Protein AF-A0A7K4H7M3-F1 (afdb_monomer)

Foldseek 3Di:
DKKKWKAFPVPRDTDDIGRDPVVNVVVCVVPVPGIDMDIDPDPPPDPPPPPPVPVPDPPCVPPPDPPVAPDDHDDDDDDVVVVVVVVVVVVVVVVVVVPDDDDD

pLDDT: mean 74.79, std 13.9, range [50.03, 94.88]

Nearest PDB structures (foldseek):
  7pkt-assembly1_x  TM=2.886E-01  e=2.654E+00  Chlamydomonas reinhardtii
  8a22-assembly1_Ax  TM=2.678E-01  e=3.655E+00  Polytomella magna

Sequence (104 aa):
MSNWSVIEIKTGKKLCECSDERDAILIVSLDPHNKTYTKNKYILDQIIDVESESQKQLPTNEIVVNMEGGVGGSWREIPSEIMYREETNKQLLKQSELKEFKPE

Solvent-accessible surface area (backbone atoms only — not comparable to full-atom values): 6820 Å² total; per-residue (Å²): 120,64,36,25,35,30,28,30,65,87,76,66,45,75,75,48,78,29,75,45,66,67,58,37,50,55,62,23,69,76,41,64,88,50,31,45,72,46,79,40,77,66,92,63,94,67,84,75,83,73,73,75,69,85,76,67,70,72,83,64,89,74,70,80,76,60,81,92,58,55,97,66,74,93,80,70,92,72,62,67,69,59,57,55,51,53,52,51,51,53,52,52,52,57,55,60,73,69,69,80,82,81,83,133

Structure (mmCIF, N/CA/C/O backbone):
data_AF-A0A7K4H7M3-F1
#
_entry.id   AF-A0A7K4H7M3-F1
#
loop_
_atom_site.group_PDB
_atom_site.id
_atom_site.type_symbol
_atom_site.label_atom_id
_atom_site.label_alt_id
_atom_site.label_comp_id
_atom_site.label_asym_id
_atom_site.label_entity_id
_atom_site.label_seq_id
_atom_site.pdbx_PDB_ins_code
_atom_site.Cartn_x
_atom_site.Cartn_y
_atom_site.Cartn_z
_atom_site.occupancy
_atom_site.B_iso_or_equiv
_atom_site.auth_seq_id
_atom_site.auth_comp_id
_atom_site.auth_asym_id
_atom_site.auth_atom_id
_atom_site.pdbx_PDB_model_num
ATOM 1 N N . MET A 1 1 ? 9.341 -5.338 7.238 1.00 61.38 1 MET A N 1
ATOM 2 C CA . MET A 1 1 ? 9.072 -3.930 6.873 1.00 61.38 1 MET A CA 1
ATOM 3 C C . MET A 1 1 ? 7.614 -3.659 7.188 1.00 61.38 1 MET A C 1
ATOM 5 O O . MET A 1 1 ? 6.788 -4.439 6.738 1.00 61.38 1 MET A O 1
ATOM 9 N N . SER A 1 2 ? 7.306 -2.666 8.022 1.00 72.44 2 SER A N 1
ATOM 10 C CA . SER A 1 2 ? 5.916 -2.282 8.304 1.00 72.44 2 SER A CA 1
ATOM 11 C C . SER A 1 2 ? 5.545 -1.095 7.425 1.00 72.44 2 SER A C 1
ATOM 13 O O . SER A 1 2 ? 6.343 -0.171 7.312 1.00 72.44 2 SER A O 1
ATOM 15 N N . ASN A 1 3 ? 4.365 -1.135 6.824 1.00 87.69 3 ASN A N 1
ATOM 16 C CA . ASN A 1 3 ? 3.806 -0.090 5.972 1.00 87.69 3 ASN A CA 1
ATOM 17 C C . ASN A 1 3 ? 2.521 0.462 6.603 1.00 87.69 3 ASN A C 1
ATOM 19 O O . ASN A 1 3 ? 1.937 -0.140 7.505 1.00 87.69 3 ASN A O 1
ATOM 23 N N . TRP A 1 4 ? 2.079 1.619 6.131 1.00 92.19 4 TRP A N 1
ATOM 24 C CA . TRP A 1 4 ? 0.855 2.276 6.572 1.00 92.19 4 TRP A CA 1
ATOM 25 C C . TRP A 1 4 ? -0.132 2.329 5.417 1.00 92.19 4 TRP A C 1
ATOM 27 O O . TRP A 1 4 ? 0.250 2.504 4.266 1.00 92.19 4 TRP A O 1
ATOM 37 N N . SER A 1 5 ? -1.413 2.131 5.688 1.00 92.25 5 SER A N 1
ATOM 38 C CA . SER A 1 5 ? -2.458 2.212 4.668 1.00 92.25 5 SER A CA 1
ATOM 39 C C . SER A 1 5 ? -3.513 3.204 5.079 1.00 92.25 5 SER A C 1
ATOM 41 O O . SER A 1 5 ? -3.987 3.160 6.211 1.00 92.25 5 SER A O 1
ATOM 43 N N . VAL A 1 6 ? -3.893 4.065 4.141 1.00 94.00 6 VAL A N 1
ATOM 44 C CA . VAL A 1 6 ? -5.008 4.992 4.318 1.00 94.00 6 VAL A CA 1
ATOM 45 C C . VAL A 1 6 ? -6.265 4.341 3.765 1.00 94.00 6 VAL A C 1
ATOM 47 O O . VAL A 1 6 ? -6.274 3.815 2.650 1.00 94.00 6 VAL A O 1
ATOM 50 N N . ILE A 1 7 ? -7.326 4.363 4.558 1.00 94.81 7 ILE A N 1
ATOM 51 C CA . ILE A 1 7 ? -8.591 3.687 4.297 1.00 94.81 7 ILE A CA 1
ATOM 52 C C . ILE A 1 7 ? -9.713 4.717 4.396 1.00 94.81 7 ILE A C 1
ATOM 54 O O . ILE A 1 7 ? -9.713 5.572 5.282 1.00 94.81 7 ILE A O 1
ATOM 58 N N . GLU A 1 8 ? -10.676 4.638 3.486 1.00 94.56 8 GLU A N 1
ATOM 59 C CA . GLU A 1 8 ? -11.905 5.417 3.572 1.00 94.56 8 GLU A CA 1
ATOM 60 C C . GLU A 1 8 ? -12.850 4.817 4.625 1.00 94.56 8 GLU A C 1
ATOM 62 O O . GLU A 1 8 ? -13.179 3.634 4.578 1.00 94.56 8 GLU A O 1
ATOM 67 N N . ILE A 1 9 ? -13.333 5.638 5.557 1.00 92.38 9 ILE A N 1
ATOM 68 C CA . ILE A 1 9 ? -14.160 5.207 6.695 1.00 92.38 9 ILE A CA 1
ATOM 69 C C . ILE A 1 9 ? -15.512 4.652 6.229 1.00 92.38 9 ILE A C 1
ATOM 71 O O . ILE A 1 9 ? -15.995 3.662 6.770 1.00 92.38 9 ILE A O 1
ATOM 75 N N . LYS A 1 10 ? -16.127 5.272 5.215 1.00 91.25 10 LYS A N 1
ATOM 76 C CA . LYS A 1 10 ? -17.475 4.905 4.747 1.00 91.25 10 LYS A CA 1
ATOM 77 C C . LYS A 1 10 ? -17.508 3.586 3.984 1.00 91.25 10 LYS A C 1
ATOM 79 O O . LYS A 1 10 ? -18.465 2.833 4.113 1.00 91.25 10 LYS A O 1
ATOM 84 N N . THR A 1 11 ? -16.495 3.333 3.161 1.00 90.88 11 THR A N 1
ATOM 85 C CA . THR A 1 11 ? -16.464 2.173 2.259 1.00 90.88 11 THR A CA 1
ATOM 86 C C . THR A 1 11 ? -15.545 1.065 2.762 1.00 90.88 11 THR A C 1
ATOM 88 O O . THR A 1 11 ? -15.613 -0.053 2.260 1.00 90.88 11 THR A O 1
ATOM 91 N N . GLY A 1 12 ? -14.653 1.364 3.713 1.00 88.62 12 GLY A N 1
ATOM 92 C CA . GLY A 1 12 ? -13.578 0.463 4.124 1.00 88.62 12 GLY A CA 1
ATOM 93 C C . GLY A 1 12 ? -12.543 0.221 3.021 1.00 88.62 12 GLY A C 1
ATOM 94 O O . GLY A 1 12 ? -11.688 -0.654 3.157 1.00 88.62 12 GLY A O 1
ATOM 95 N N . LYS A 1 13 ? -12.606 0.968 1.910 1.00 91.44 13 LYS A N 1
ATOM 96 C CA . LYS A 1 13 ? -11.716 0.775 0.770 1.00 91.44 13 LYS A CA 1
ATOM 97 C C . LYS A 1 13 ? -10.362 1.415 1.046 1.00 91.44 13 LYS A C 1
ATOM 99 O O . LYS A 1 13 ? -10.259 2.562 1.481 1.00 91.44 13 LYS A O 1
ATOM 104 N N . LYS A 1 14 ? -9.307 0.672 0.731 1.00 91.25 14 LYS A N 1
ATOM 105 C CA . LYS A 1 14 ? -7.934 1.165 0.770 1.00 91.25 14 LYS A CA 1
ATOM 106 C C . LYS A 1 14 ? -7.708 2.193 -0.339 1.00 91.25 14 LYS A C 1
ATOM 108 O O . LYS A 1 14 ? -7.937 1.899 -1.511 1.00 91.25 14 LYS A O 1
ATOM 113 N N . LEU A 1 15 ? -7.258 3.380 0.049 1.00 91.50 15 LEU A N 1
ATOM 114 C CA . LEU A 1 15 ? -6.983 4.495 -0.854 1.00 91.50 15 LEU A CA 1
ATOM 115 C C . LEU A 1 15 ? -5.535 4.469 -1.342 1.00 91.50 15 LEU A C 1
ATOM 117 O O . LEU A 1 15 ? -5.285 4.594 -2.537 1.00 91.50 15 LEU A O 1
ATOM 121 N N . CYS A 1 16 ? -4.584 4.284 -0.428 1.00 89.94 16 CYS A N 1
ATOM 122 C CA . CYS A 1 16 ? -3.162 4.248 -0.751 1.00 89.94 16 CYS A CA 1
ATOM 123 C C . CYS A 1 16 ? -2.344 3.503 0.312 1.00 89.94 16 CYS A C 1
ATOM 125 O O . CYS A 1 16 ? -2.809 3.269 1.432 1.00 89.94 16 CYS A O 1
ATOM 127 N N . GLU A 1 17 ? -1.116 3.139 -0.063 1.00 90.38 17 GLU A N 1
ATOM 128 C CA . GLU A 1 17 ? -0.070 2.703 0.861 1.00 90.38 17 GLU A CA 1
ATOM 129 C C . GLU A 1 17 ? 1.005 3.774 1.013 1.00 90.38 17 GLU A C 1
ATOM 131 O O . GLU A 1 17 ? 1.408 4.412 0.041 1.00 90.38 17 GLU A O 1
ATOM 136 N N . CYS A 1 18 ? 1.494 3.919 2.237 1.00 90.19 18 CYS A N 1
ATOM 137 C CA . CYS A 1 18 ? 2.563 4.815 2.630 1.00 90.19 18 CYS A CA 1
ATOM 138 C C . CYS A 1 18 ? 3.661 4.009 3.329 1.00 90.19 18 CYS A C 1
ATOM 140 O O . CYS A 1 18 ? 3.384 3.091 4.106 1.00 90.19 18 CYS A O 1
ATOM 142 N N . SER A 1 19 ? 4.915 4.372 3.077 1.00 88.00 19 SER A N 1
ATOM 143 C CA . SER A 1 19 ? 6.058 3.745 3.747 1.00 88.00 19 SER A CA 1
ATOM 144 C C . SER A 1 19 ? 6.291 4.314 5.150 1.00 88.00 19 SER A C 1
ATOM 146 O O . SER A 1 19 ? 6.681 3.563 6.041 1.00 88.00 19 SER A O 1
ATOM 148 N N . ASP A 1 20 ? 6.031 5.609 5.365 1.00 90.81 20 ASP A N 1
ATOM 149 C CA . ASP A 1 20 ? 6.165 6.287 6.663 1.00 90.81 20 ASP A CA 1
ATOM 150 C C . ASP A 1 20 ? 4.784 6.650 7.245 1.00 90.81 20 ASP A C 1
ATOM 152 O O . ASP A 1 20 ? 3.815 6.882 6.518 1.00 90.81 20 ASP A O 1
ATOM 156 N N . GLU A 1 21 ? 4.694 6.707 8.574 1.00 93.00 21 GLU A N 1
ATOM 157 C CA . GLU A 1 21 ? 3.469 7.077 9.294 1.00 93.00 21 GLU A CA 1
ATOM 158 C C . GLU A 1 21 ? 3.087 8.531 9.014 1.00 93.00 21 GLU A C 1
ATOM 160 O O . GLU A 1 21 ? 1.914 8.860 8.845 1.00 93.00 21 GLU A O 1
ATOM 165 N N . ARG A 1 22 ? 4.092 9.407 8.916 1.00 93.94 22 ARG A N 1
ATOM 166 C CA . ARG A 1 22 ? 3.895 10.844 8.684 1.00 93.94 22 ARG A CA 1
ATOM 167 C C . ARG A 1 22 ? 3.179 11.126 7.369 1.00 93.94 22 ARG A C 1
ATOM 169 O O . ARG A 1 22 ? 2.312 11.996 7.331 1.00 93.94 22 ARG A O 1
ATOM 176 N N . ASP A 1 23 ? 3.488 10.357 6.330 1.00 92.00 23 ASP A N 1
ATOM 177 C CA . ASP A 1 23 ? 2.835 10.483 5.028 1.00 92.00 23 ASP A CA 1
ATOM 178 C C . ASP A 1 23 ? 1.360 10.064 5.113 1.00 92.00 23 ASP A C 1
ATOM 180 O O . ASP A 1 23 ? 0.485 10.743 4.578 1.00 92.00 23 ASP A O 1
ATOM 184 N N . ALA A 1 24 ? 1.059 8.991 5.854 1.00 93.06 24 ALA A N 1
ATOM 185 C CA . ALA A 1 24 ? -0.317 8.552 6.078 1.00 93.06 24 ALA A CA 1
ATOM 186 C C . ALA A 1 24 ? -1.120 9.587 6.887 1.00 93.06 24 ALA A C 1
ATOM 188 O O . ALA A 1 24 ? -2.256 9.903 6.527 1.00 93.06 24 ALA A O 1
ATOM 189 N N . ILE A 1 25 ? -0.515 10.169 7.931 1.00 94.50 25 ILE A N 1
ATOM 190 C CA . ILE A 1 25 ? -1.122 11.242 8.733 1.00 94.50 25 ILE A CA 1
ATOM 191 C C . ILE A 1 25 ? -1.403 12.473 7.868 1.00 94.50 25 ILE A C 1
ATOM 193 O O . ILE A 1 25 ? -2.474 13.060 7.993 1.00 94.50 25 ILE A O 1
ATOM 197 N N . LEU A 1 26 ? -0.487 12.854 6.972 1.00 94.88 26 LEU A N 1
ATOM 198 C CA . LEU A 1 26 ? -0.688 13.987 6.065 1.00 94.88 26 LEU A CA 1
ATOM 199 C C . LEU A 1 26 ? -1.895 13.773 5.139 1.00 94.88 26 LEU A C 1
ATOM 201 O O . LEU A 1 26 ? -2.663 14.694 4.888 1.00 94.88 26 LEU A O 1
ATOM 205 N N . ILE A 1 27 ? -2.101 12.556 4.638 1.00 92.25 27 ILE A N 1
ATOM 206 C CA . ILE A 1 27 ? -3.241 12.258 3.758 1.00 92.25 27 ILE A CA 1
ATOM 207 C C . ILE A 1 27 ? -4.560 12.256 4.542 1.00 92.25 27 ILE A C 1
ATOM 209 O O . ILE A 1 27 ? -5.591 12.697 4.020 1.00 92.25 27 ILE A O 1
ATOM 213 N N . VAL A 1 28 ? -4.536 11.771 5.786 1.00 93.88 28 VAL A N 1
ATOM 214 C CA . VAL A 1 28 ? -5.696 11.788 6.686 1.00 93.88 28 VAL A CA 1
ATOM 215 C C . VAL A 1 28 ? -6.017 13.208 7.153 1.00 93.88 28 VAL A C 1
ATOM 217 O O . VAL A 1 28 ? -7.188 13.559 7.229 1.00 93.88 28 VAL A O 1
ATOM 220 N N . SER A 1 29 ? -5.020 14.064 7.389 1.00 93.25 29 SER A N 1
ATOM 221 C CA . SER A 1 29 ? -5.245 15.446 7.834 1.00 93.25 29 SER A CA 1
ATOM 222 C C . SER A 1 29 ? -5.948 16.316 6.787 1.00 93.25 29 SER A C 1
ATOM 224 O O . SER A 1 29 ? -6.617 17.280 7.153 1.00 93.25 29 SER A O 1
ATOM 226 N N . LEU A 1 30 ? -5.869 15.948 5.502 1.00 91.94 30 LEU A N 1
ATOM 227 C CA . LEU A 1 30 ? -6.627 16.595 4.425 1.00 91.94 30 LEU A CA 1
ATOM 228 C C . LEU A 1 30 ? -8.137 16.307 4.487 1.00 91.94 30 LEU A C 1
ATOM 230 O O . LEU A 1 30 ? -8.922 17.109 3.994 1.00 91.94 30 LEU A O 1
ATOM 234 N N . ASP A 1 31 ? -8.548 15.161 5.038 1.00 90.19 31 ASP A N 1
ATOM 235 C CA . ASP A 1 31 ? -9.961 14.817 5.252 1.00 90.19 31 ASP A CA 1
ATOM 236 C C . ASP A 1 31 ? -10.107 13.829 6.428 1.00 90.19 31 ASP A C 1
ATOM 238 O O . ASP A 1 31 ? -10.227 12.615 6.220 1.00 90.19 31 ASP A O 1
ATOM 242 N N . PRO A 1 32 ? -10.091 14.336 7.672 1.00 89.88 32 PRO A N 1
ATOM 243 C CA . PRO A 1 32 ? -10.069 13.497 8.868 1.00 89.88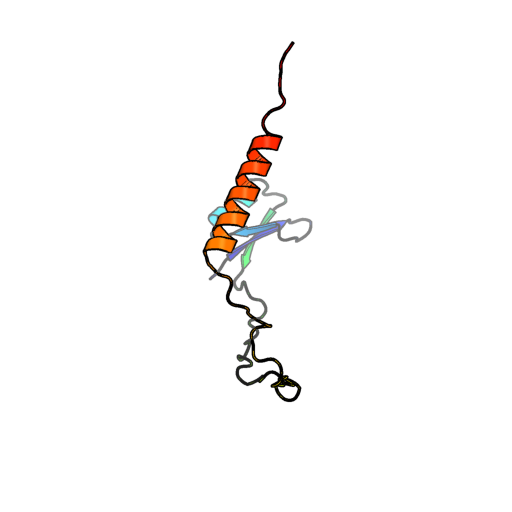 32 PRO A CA 1
ATOM 244 C C . PRO A 1 32 ? -11.416 12.825 9.161 1.00 89.88 32 PRO A C 1
ATOM 246 O O . PRO A 1 32 ? -11.481 11.902 9.968 1.00 89.88 32 PRO A O 1
ATOM 249 N N . HIS A 1 33 ? -12.503 13.274 8.528 1.00 91.50 33 HIS A N 1
ATOM 250 C CA . HIS A 1 33 ? -13.838 12.721 8.757 1.00 91.50 33 HIS A CA 1
ATOM 251 C C . HIS A 1 33 ? -14.149 11.524 7.861 1.00 91.50 33 HIS A C 1
ATOM 253 O O . HIS A 1 33 ? -14.963 10.684 8.244 1.00 91.50 33 HIS A O 1
ATOM 259 N N . ASN A 1 34 ? -13.521 11.43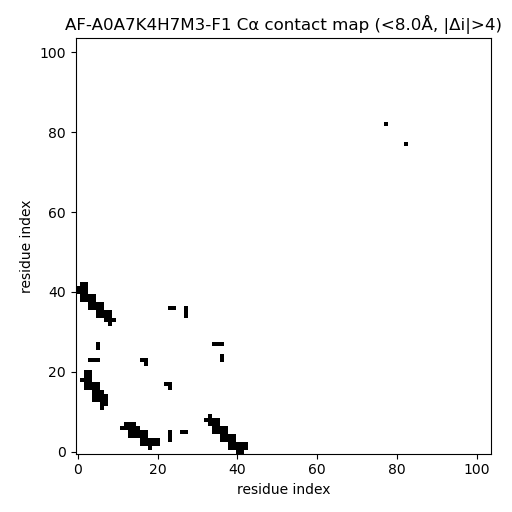1 6.684 1.00 92.69 34 ASN A N 1
ATOM 260 C CA . ASN A 1 34 ? -13.739 10.311 5.767 1.00 92.69 34 ASN A CA 1
ATOM 261 C C . ASN A 1 34 ? -12.540 9.366 5.651 1.00 92.69 34 ASN A C 1
ATOM 263 O O . ASN A 1 34 ? -12.690 8.312 5.035 1.00 92.69 34 ASN A O 1
ATOM 267 N N . LYS A 1 35 ? -11.372 9.695 6.213 1.00 94.25 35 LYS A N 1
ATOM 268 C CA . LYS A 1 35 ? -10.155 8.883 6.078 1.00 94.25 35 LYS A CA 1
ATOM 269 C C . LYS A 1 35 ? -9.597 8.481 7.435 1.00 94.25 35 LYS A C 1
ATOM 271 O O . LYS A 1 35 ? -9.617 9.248 8.388 1.00 94.25 35 LYS A O 1
ATOM 276 N N . THR A 1 36 ? -9.053 7.276 7.495 1.00 94.31 36 THR A N 1
ATOM 277 C CA . THR A 1 36 ? -8.302 6.755 8.639 1.00 94.31 36 THR A CA 1
ATOM 278 C C . THR A 1 36 ? -7.050 6.041 8.146 1.00 94.31 36 THR A C 1
ATOM 280 O O . THR A 1 36 ? -6.925 5.766 6.952 1.00 94.31 36 THR A O 1
ATOM 283 N N . TYR A 1 37 ? -6.108 5.750 9.037 1.00 93.62 37 TYR A N 1
ATOM 284 C CA . TYR A 1 37 ? -4.877 5.046 8.699 1.00 93.62 37 TYR A CA 1
ATOM 285 C C . TYR A 1 37 ? -4.663 3.838 9.613 1.00 93.62 37 TYR A C 1
ATOM 287 O O . TYR A 1 37 ? -5.052 3.842 10.778 1.00 93.62 37 TYR A O 1
ATOM 295 N N . THR A 1 38 ? -4.053 2.784 9.077 1.00 92.94 38 THR A N 1
ATOM 296 C CA . THR A 1 38 ? -3.719 1.565 9.823 1.00 92.94 38 THR A CA 1
ATOM 297 C C . THR A 1 38 ? -2.305 1.102 9.505 1.00 92.94 38 THR A C 1
ATOM 299 O O . THR A 1 38 ? -1.799 1.329 8.403 1.00 92.94 38 THR A O 1
ATOM 302 N N . LYS A 1 39 ? -1.663 0.444 10.472 1.00 90.94 39 LYS A N 1
ATOM 303 C CA . LYS A 1 39 ? -0.340 -0.152 10.300 1.00 90.94 39 LYS A CA 1
ATOM 304 C C . LYS A 1 39 ? -0.485 -1.578 9.792 1.00 90.94 39 LYS A C 1
ATOM 306 O O . LYS A 1 39 ? -0.953 -2.456 10.514 1.00 90.94 39 LYS A O 1
ATOM 311 N N . ASN A 1 40 ? 0.001 -1.822 8.586 1.00 85.19 40 ASN A N 1
ATOM 312 C CA . ASN A 1 40 ? 0.089 -3.155 8.024 1.00 85.19 40 ASN A CA 1
ATOM 313 C C . ASN A 1 40 ? 1.437 -3.779 8.400 1.00 85.19 40 ASN A C 1
ATOM 315 O O . ASN A 1 40 ? 2.514 -3.188 8.281 1.00 85.19 40 ASN A O 1
ATOM 319 N N . LYS A 1 41 ? 1.363 -4.992 8.952 1.00 73.50 41 LYS A N 1
ATOM 320 C CA . LYS A 1 41 ? 2.538 -5.724 9.438 1.00 73.50 41 LYS A CA 1
ATOM 321 C C . LYS A 1 41 ? 3.153 -6.613 8.350 1.00 73.50 41 LYS A C 1
ATOM 323 O O . LYS A 1 41 ? 4.327 -6.958 8.461 1.00 73.50 41 LYS A O 1
ATOM 328 N N . TYR A 1 42 ? 2.390 -6.919 7.299 1.00 65.19 42 TYR A N 1
ATOM 329 C CA . TYR A 1 42 ? 2.774 -7.819 6.216 1.00 65.19 42 TYR A CA 1
ATOM 330 C C . TYR A 1 42 ? 2.227 -7.285 4.882 1.00 65.19 42 TYR A C 1
ATOM 332 O O . TYR A 1 42 ? 1.039 -6.997 4.776 1.00 65.19 42 TYR A O 1
ATOM 340 N N . ILE A 1 43 ? 3.105 -7.129 3.884 1.00 61.94 43 ILE A N 1
ATOM 341 C CA . ILE A 1 43 ? 2.742 -6.767 2.497 1.00 61.94 43 ILE A CA 1
ATOM 342 C C . ILE A 1 43 ? 2.312 -8.015 1.706 1.00 61.94 43 ILE A C 1
ATOM 344 O O . ILE A 1 43 ? 1.557 -7.923 0.744 1.00 61.94 43 ILE A O 1
ATOM 348 N N . LEU A 1 44 ? 2.797 -9.189 2.111 1.00 60.28 44 LEU A N 1
ATOM 349 C CA . LEU A 1 44 ? 2.690 -10.430 1.356 1.00 60.28 44 LEU A CA 1
ATOM 350 C C . LEU A 1 44 ? 1.776 -11.384 2.119 1.00 60.28 44 LEU A C 1
ATOM 352 O O . LEU A 1 44 ? 2.231 -12.085 3.017 1.00 60.28 44 LEU A O 1
ATOM 356 N N . ASP A 1 45 ? 0.489 -11.381 1.778 1.00 61.53 45 ASP A N 1
ATOM 357 C CA . ASP A 1 45 ? -0.478 -12.321 2.358 1.00 61.53 45 ASP A CA 1
ATOM 358 C C . ASP A 1 45 ? -0.193 -13.775 1.942 1.00 61.53 45 ASP A C 1
ATOM 360 O O . ASP A 1 45 ? -0.725 -14.697 2.540 1.00 61.53 45 ASP A O 1
ATOM 364 N N . GLN A 1 46 ? 0.698 -14.019 0.971 1.00 61.31 46 GLN A N 1
ATOM 365 C CA . GLN A 1 46 ? 1.200 -15.358 0.652 1.00 61.31 46 GLN A CA 1
ATOM 366 C C . GLN A 1 46 ? 2.635 -15.260 0.124 1.00 61.31 46 GLN A C 1
ATOM 368 O O . GLN A 1 46 ? 2.868 -14.761 -0.977 1.00 61.31 46 GLN A O 1
ATOM 373 N N . ILE A 1 47 ? 3.608 -15.740 0.900 1.00 61.94 47 ILE A N 1
ATOM 374 C CA . ILE A 1 47 ? 4.902 -16.141 0.343 1.00 61.94 47 ILE A CA 1
ATOM 375 C C . ILE A 1 47 ? 4.662 -17.543 -0.209 1.00 61.94 47 ILE A C 1
ATOM 377 O O . ILE A 1 47 ? 4.592 -18.507 0.548 1.00 61.94 47 ILE A O 1
ATOM 381 N N . ILE A 1 48 ? 4.433 -17.642 -1.517 1.00 67.31 48 ILE A N 1
ATOM 382 C CA . ILE A 1 48 ? 4.521 -18.930 -2.197 1.00 67.31 48 ILE A CA 1
ATOM 383 C C . ILE A 1 48 ? 6.012 -19.157 -2.397 1.00 67.31 48 ILE A C 1
ATOM 385 O O . ILE A 1 48 ? 6.640 -18.453 -3.191 1.00 67.31 48 ILE A O 1
ATOM 389 N N . ASP A 1 49 ? 6.576 -20.103 -1.653 1.00 66.75 49 ASP A N 1
ATOM 390 C CA . ASP A 1 49 ? 7.907 -20.612 -1.947 1.00 66.75 49 ASP A CA 1
ATOM 391 C C . ASP A 1 49 ? 7.834 -21.300 -3.312 1.00 66.75 49 ASP A C 1
ATOM 393 O O . ASP A 1 49 ? 7.380 -22.436 -3.453 1.00 66.75 49 ASP A O 1
ATOM 397 N N . VAL A 1 50 ? 8.219 -20.563 -4.354 1.00 65.62 50 VAL A N 1
ATOM 398 C CA . VAL A 1 50 ? 8.477 -21.139 -5.668 1.00 65.62 50 VAL A CA 1
ATOM 399 C C . VAL A 1 50 ? 9.783 -21.903 -5.520 1.00 65.62 50 VAL A C 1
ATOM 40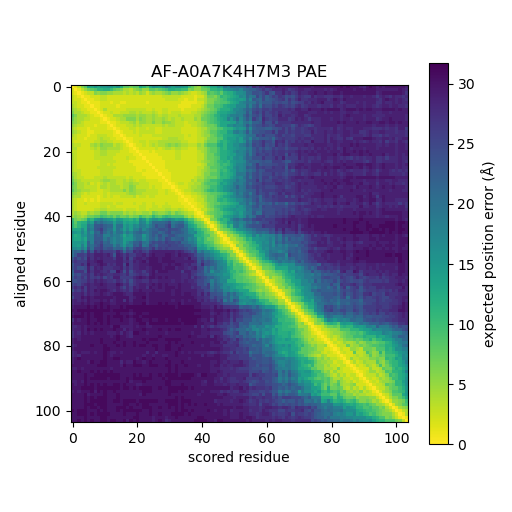1 O O . VAL A 1 50 ? 10.864 -21.354 -5.739 1.00 65.62 50 VAL A O 1
ATOM 404 N N . GLU A 1 51 ? 9.695 -23.167 -5.102 1.00 69.56 51 GLU A N 1
ATOM 405 C CA . GLU A 1 51 ? 10.785 -24.105 -5.326 1.00 69.56 51 GLU A CA 1
ATOM 406 C C . GLU A 1 51 ? 11.091 -24.034 -6.818 1.00 69.56 51 GLU A C 1
ATOM 408 O O . GLU A 1 51 ? 10.231 -24.308 -7.657 1.00 69.56 51 GLU A O 1
ATOM 413 N N . SER A 1 52 ? 12.279 -23.538 -7.164 1.00 61.97 52 SER A N 1
ATOM 414 C CA . SER A 1 52 ? 12.677 -23.399 -8.555 1.00 61.97 52 SER A CA 1
ATOM 415 C C . SER A 1 52 ? 12.446 -24.744 -9.241 1.00 61.97 52 SER A C 1
ATOM 417 O O . SER A 1 52 ? 13.101 -25.724 -8.875 1.00 61.97 52 SER A O 1
ATOM 419 N N . GLU A 1 53 ? 11.546 -24.786 -10.230 1.00 57.78 53 GLU A N 1
ATOM 420 C CA . GLU A 1 53 ? 11.322 -25.902 -11.163 1.00 57.78 53 GLU A CA 1
ATOM 421 C C . GLU A 1 53 ? 12.584 -26.136 -12.035 1.00 57.78 53 GLU A C 1
ATOM 423 O O . GLU A 1 53 ? 12.511 -26.338 -13.243 1.00 57.78 53 GLU A O 1
ATOM 428 N N . SER A 1 54 ? 13.779 -26.114 -11.439 1.00 56.62 54 SER A N 1
ATOM 429 C CA . SER A 1 54 ? 15.088 -26.338 -12.057 1.00 56.62 54 SER A CA 1
ATOM 430 C C . SER A 1 54 ? 15.219 -27.727 -12.694 1.00 56.62 54 SER A C 1
ATOM 432 O O . SER A 1 54 ? 16.175 -27.986 -13.420 1.00 56.62 54 SE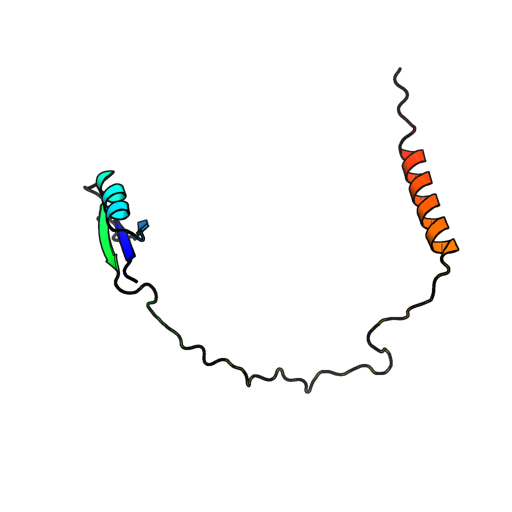R A O 1
ATOM 434 N N . GLN A 1 55 ? 14.238 -28.608 -12.473 1.00 58.09 55 GLN A N 1
ATOM 435 C CA . GLN A 1 55 ? 14.146 -29.934 -13.077 1.00 58.09 55 GLN A CA 1
ATOM 436 C C . GLN A 1 55 ? 13.002 -30.087 -14.084 1.00 58.09 55 GLN A C 1
ATOM 438 O O . GLN A 1 55 ? 12.783 -31.187 -14.588 1.00 58.09 55 GLN A O 1
ATOM 443 N N . LYS A 1 56 ? 12.280 -29.017 -14.433 1.00 62.94 56 LYS A N 1
ATOM 444 C CA . LYS A 1 56 ? 11.306 -29.067 -15.527 1.00 62.94 56 LYS A CA 1
ATOM 445 C C . LYS A 1 56 ? 12.046 -28.891 -16.843 1.00 62.94 56 LYS A C 1
ATOM 447 O O . LYS A 1 56 ? 12.034 -27.835 -17.470 1.00 62.94 56 LYS A O 1
ATOM 452 N N . GLN A 1 57 ? 12.763 -29.942 -17.226 1.00 67.94 57 GLN A N 1
ATOM 453 C CA . GLN A 1 57 ? 13.316 -30.055 -18.566 1.00 67.94 57 GLN A CA 1
ATOM 454 C C . GLN A 1 57 ? 12.150 -29.954 -19.546 1.00 67.94 57 GLN A C 1
ATOM 456 O O . GLN A 1 57 ? 11.194 -30.728 -19.474 1.00 67.94 57 GLN A O 1
ATOM 461 N N . LEU A 1 58 ? 12.212 -28.952 -20.426 1.00 68.56 58 LEU A N 1
ATOM 462 C CA . LEU A 1 58 ? 11.298 -28.862 -21.556 1.00 68.56 58 LEU A CA 1
ATOM 463 C C . LEU A 1 58 ? 11.356 -30.203 -22.302 1.00 68.56 58 LEU A C 1
ATOM 465 O O . LEU A 1 58 ? 12.457 -30.733 -22.468 1.00 68.56 58 LEU A O 1
ATOM 469 N N . PRO A 1 59 ? 10.217 -30.768 -22.731 1.00 72.38 59 PRO A N 1
ATOM 470 C CA . PRO A 1 59 ? 10.211 -32.013 -23.483 1.00 72.38 59 PRO A CA 1
ATOM 471 C C . PRO A 1 59 ? 10.962 -31.800 -24.804 1.00 72.38 59 PRO A C 1
ATOM 473 O O . PRO A 1 59 ? 10.417 -31.308 -25.785 1.00 72.38 59 PRO A O 1
ATOM 476 N N . THR A 1 60 ? 12.246 -32.153 -24.828 1.00 69.50 60 THR A N 1
ATOM 477 C CA . THR A 1 60 ? 13.122 -32.064 -26.006 1.00 69.50 60 THR A CA 1
ATOM 478 C C . THR A 1 60 ? 12.911 -33.230 -26.971 1.00 69.50 60 THR A C 1
ATOM 480 O O . THR A 1 60 ? 13.478 -33.234 -28.061 1.00 69.50 60 THR A O 1
ATOM 483 N N . ASN A 1 61 ? 12.058 -34.190 -26.600 1.00 68.56 61 ASN A N 1
ATOM 484 C CA . ASN A 1 61 ? 11.778 -35.409 -27.361 1.00 68.56 61 ASN A CA 1
ATOM 485 C C . ASN A 1 61 ? 11.093 -35.152 -28.717 1.00 68.56 61 ASN A C 1
ATOM 487 O O . ASN A 1 61 ? 11.118 -36.032 -29.570 1.00 68.56 61 ASN A O 1
ATOM 491 N N . GLU A 1 62 ? 10.500 -33.972 -28.928 1.00 67.69 62 GLU A N 1
ATOM 492 C CA . GLU A 1 62 ? 9.825 -33.601 -30.184 1.00 67.69 62 GLU A CA 1
ATOM 493 C C . GLU A 1 62 ? 10.626 -32.608 -31.045 1.00 67.69 62 GLU A C 1
ATOM 495 O O . GLU A 1 62 ? 10.142 -32.159 -32.085 1.00 67.69 62 GLU A O 1
ATOM 500 N N . ILE A 1 63 ? 11.861 -32.255 -30.660 1.00 63.62 63 ILE A N 1
ATOM 501 C CA . ILE A 1 63 ? 12.712 -31.389 -31.488 1.00 63.62 63 ILE A CA 1
ATOM 502 C C . ILE A 1 63 ? 13.261 -32.219 -32.651 1.00 63.62 63 ILE A C 1
ATOM 504 O O . ILE A 1 63 ? 14.336 -32.814 -32.579 1.00 63.62 63 ILE A O 1
ATOM 508 N N . VAL A 1 64 ? 12.513 -32.252 -33.749 1.00 64.56 64 VAL A N 1
ATOM 509 C CA . VAL A 1 64 ? 12.983 -32.810 -35.016 1.00 64.56 64 VAL A CA 1
ATOM 510 C C . VAL A 1 64 ? 13.930 -31.792 -35.652 1.00 64.56 64 VAL A C 1
ATOM 512 O O . VAL A 1 64 ? 13.507 -30.787 -36.220 1.00 64.56 64 VAL A O 1
ATOM 515 N N . VAL A 1 65 ? 15.236 -32.017 -35.519 1.00 59.59 65 VAL A N 1
ATOM 516 C CA . VAL A 1 65 ? 16.258 -31.216 -36.205 1.00 59.59 65 VAL A CA 1
ATOM 517 C C . VAL A 1 65 ? 16.320 -31.665 -37.662 1.00 59.59 65 VAL A C 1
ATOM 519 O O . VAL A 1 65 ? 16.756 -32.777 -37.954 1.00 59.59 65 VAL A O 1
ATOM 522 N N . ASN A 1 66 ? 15.885 -30.810 -38.590 1.00 63.84 66 ASN A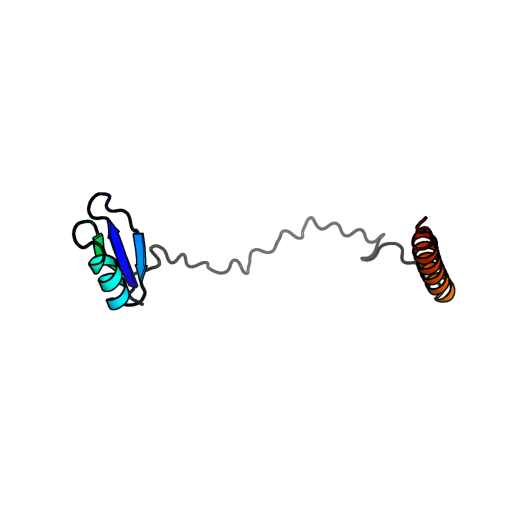 N 1
ATOM 523 C CA . ASN A 1 66 ? 16.101 -31.056 -40.011 1.00 63.84 66 ASN A CA 1
ATOM 524 C C . ASN A 1 66 ? 17.598 -30.892 -40.334 1.00 63.84 66 ASN A C 1
ATOM 526 O O . ASN A 1 66 ? 18.080 -29.778 -40.528 1.00 63.84 66 ASN A O 1
ATOM 530 N N . MET A 1 67 ? 18.343 -31.998 -40.374 1.00 58.50 67 MET A N 1
ATOM 531 C CA . MET A 1 67 ? 19.775 -32.006 -40.716 1.00 58.50 67 MET A CA 1
ATOM 532 C C . MET A 1 67 ? 20.041 -31.661 -42.195 1.00 58.50 67 MET A C 1
ATOM 534 O O . MET A 1 67 ? 21.187 -31.402 -42.550 1.00 58.50 67 MET A O 1
ATOM 538 N N . GLU A 1 68 ? 19.011 -31.602 -43.051 1.00 56.91 68 GLU A N 1
ATOM 539 C CA . GLU A 1 68 ? 19.136 -31.149 -44.450 1.00 56.91 68 GLU A CA 1
ATOM 540 C C . GLU A 1 68 ? 19.153 -29.617 -44.602 1.00 56.91 68 GLU A C 1
ATOM 542 O O . GLU A 1 68 ? 19.343 -29.095 -45.699 1.00 56.91 68 GLU A O 1
ATOM 547 N N . GLY A 1 69 ? 18.993 -28.876 -43.505 1.00 54.31 69 GLY A N 1
ATOM 548 C CA . GLY A 1 69 ? 19.075 -27.422 -43.490 1.00 54.31 69 GLY A CA 1
ATOM 549 C C . GLY A 1 69 ? 19.632 -26.954 -42.161 1.00 54.31 69 GLY A C 1
ATOM 550 O O . GLY A 1 69 ? 18.876 -26.508 -41.300 1.00 54.31 69 GLY A O 1
ATOM 551 N N . GLY A 1 70 ? 20.951 -27.089 -41.993 1.00 50.03 70 GLY A N 1
ATOM 552 C CA . GLY A 1 70 ? 21.676 -26.522 -40.860 1.00 50.03 70 GLY A CA 1
ATOM 553 C C . GLY A 1 70 ? 21.208 -25.096 -40.555 1.00 50.03 70 GLY A C 1
ATOM 554 O O . GLY A 1 70 ? 20.858 -24.338 -41.455 1.00 50.03 70 GLY A O 1
ATOM 555 N N . VAL A 1 71 ? 21.159 -24.758 -39.267 1.00 58.12 71 VAL A N 1
ATOM 556 C CA . VAL A 1 71 ? 20.836 -23.424 -38.741 1.00 58.12 71 VAL A CA 1
ATOM 557 C C . VAL A 1 71 ? 21.467 -22.310 -39.586 1.00 58.12 71 VAL A C 1
ATOM 559 O O . VAL A 1 71 ? 22.655 -22.023 -39.482 1.00 58.12 71 VAL A O 1
ATOM 562 N N . GLY A 1 72 ? 20.652 -21.686 -40.434 1.00 58.22 72 GLY A N 1
ATOM 563 C CA . GLY A 1 72 ? 21.094 -20.683 -41.398 1.00 58.22 72 GLY A CA 1
ATOM 564 C C . GLY A 1 72 ? 20.691 -21.094 -42.804 1.00 58.22 72 GLY A C 1
ATOM 565 O O . GLY A 1 72 ? 21.3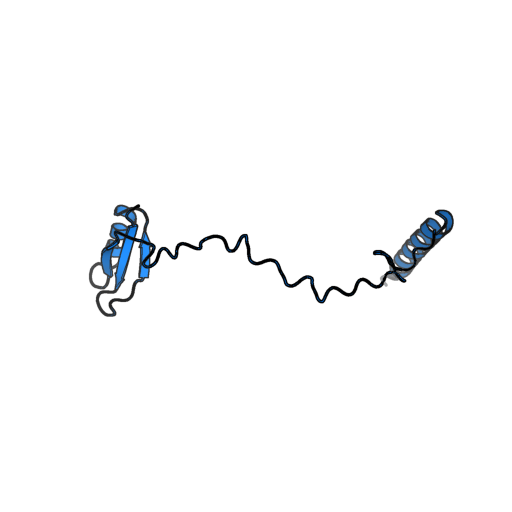68 -21.893 -43.440 1.00 58.22 72 GLY A O 1
ATOM 566 N N . GLY A 1 73 ? 19.573 -20.544 -43.287 1.00 57.50 73 GLY A N 1
ATOM 567 C CA . GLY A 1 73 ? 19.117 -20.740 -44.663 1.00 57.50 73 GLY A CA 1
ATOM 568 C C . GLY A 1 73 ? 20.207 -20.455 -45.703 1.00 57.50 73 GLY A C 1
ATOM 569 O O . GLY A 1 73 ? 21.255 -19.916 -45.382 1.00 57.50 73 GLY A O 1
ATOM 570 N N . SER A 1 74 ? 19.945 -20.819 -46.960 1.00 63.38 74 SER A N 1
ATOM 571 C CA . SER A 1 74 ? 20.865 -20.700 -48.103 1.00 63.38 74 SER A CA 1
ATOM 572 C C . SER A 1 74 ? 21.589 -19.343 -48.184 1.00 63.38 74 SER A C 1
ATOM 574 O O . SER A 1 74 ? 21.140 -18.426 -48.874 1.00 63.38 74 SER A O 1
ATOM 576 N N . TRP A 1 75 ? 22.746 -19.232 -47.536 1.00 66.00 75 TRP A N 1
ATOM 577 C CA . TRP A 1 75 ? 23.635 -18.090 -47.669 1.00 66.00 75 TRP A CA 1
ATOM 578 C C . TRP A 1 75 ? 24.347 -18.184 -49.014 1.00 66.00 75 TRP A C 1
ATOM 580 O O . TRP A 1 75 ? 24.893 -19.226 -49.376 1.00 66.00 75 TRP A O 1
ATOM 590 N N . ARG A 1 76 ? 24.332 -17.089 -49.771 1.00 71.56 76 ARG A N 1
ATOM 591 C CA . ARG A 1 76 ? 25.210 -16.909 -50.928 1.00 71.56 76 ARG A CA 1
ATOM 592 C C . ARG A 1 76 ? 26.140 -15.748 -50.641 1.00 71.56 76 ARG A C 1
ATOM 594 O O . ARG A 1 76 ? 25.702 -14.728 -50.116 1.00 71.56 76 ARG A O 1
ATOM 601 N N . GLU A 1 77 ? 27.407 -15.915 -50.989 1.00 74.19 77 GLU A N 1
ATOM 602 C CA . GLU A 1 77 ? 28.386 -14.838 -50.928 1.00 74.19 77 GLU A CA 1
ATOM 603 C C . GLU A 1 77 ? 28.058 -13.817 -52.025 1.00 74.19 77 GLU A C 1
ATOM 605 O O . GLU A 1 77 ? 27.944 -14.166 -53.202 1.00 74.19 77 GLU A O 1
ATOM 610 N N . ILE A 1 78 ? 27.829 -12.564 -51.632 1.00 77.44 78 ILE A N 1
ATOM 611 C CA . ILE A 1 78 ? 27.535 -11.464 -52.554 1.00 77.44 78 ILE A CA 1
ATOM 612 C C . ILE A 1 78 ? 28.803 -10.602 -52.651 1.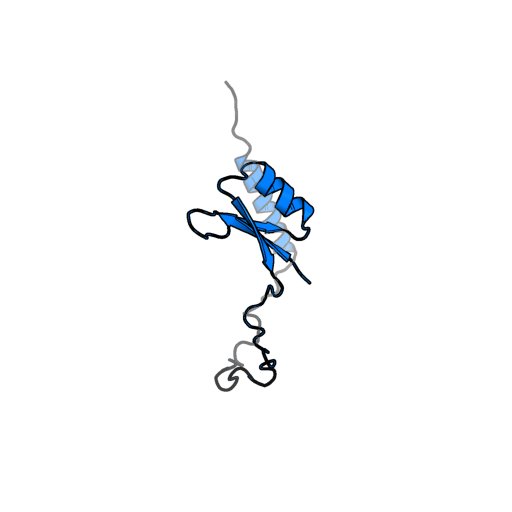00 77.44 78 ILE A C 1
ATOM 614 O O . ILE A 1 78 ? 29.239 -10.077 -51.624 1.00 77.44 78 ILE A O 1
ATOM 618 N N . PRO A 1 79 ? 29.399 -10.430 -53.848 1.00 79.94 79 PRO A N 1
ATOM 619 C CA . PRO A 1 79 ? 30.533 -9.533 -54.052 1.00 79.94 79 PRO A CA 1
ATOM 620 C C . PRO A 1 79 ? 30.247 -8.108 -53.563 1.00 79.94 79 PRO A C 1
ATOM 622 O O . PRO A 1 79 ? 29.168 -7.559 -53.802 1.00 79.94 79 PRO A O 1
ATOM 625 N N . SER A 1 80 ? 31.238 -7.477 -52.931 1.00 73.56 80 SER A N 1
ATOM 626 C CA . SER A 1 80 ? 31.114 -6.133 -52.349 1.00 73.56 80 SER A CA 1
ATOM 627 C C . SER A 1 80 ? 30.721 -5.063 -53.376 1.00 73.56 80 SER A C 1
ATOM 629 O O . SER A 1 80 ? 29.943 -4.165 -53.069 1.00 73.56 80 SER A O 1
ATOM 631 N N . GLU A 1 81 ? 31.170 -5.188 -54.625 1.00 75.25 81 GLU A N 1
ATOM 632 C CA . GLU A 1 81 ? 30.807 -4.283 -55.726 1.00 75.25 81 GLU A CA 1
ATOM 633 C C . GLU A 1 81 ? 29.296 -4.242 -55.995 1.00 75.25 81 GLU A C 1
ATOM 635 O O . GLU A 1 81 ? 28.752 -3.181 -56.307 1.00 75.25 81 GLU A O 1
ATOM 640 N N . ILE A 1 82 ? 28.597 -5.373 -55.835 1.00 73.75 82 ILE A N 1
ATOM 641 C CA . ILE A 1 82 ? 27.141 -5.447 -56.015 1.00 73.75 82 ILE A CA 1
ATOM 642 C C . ILE A 1 82 ? 26.438 -4.702 -54.874 1.00 73.75 82 ILE A C 1
ATOM 644 O O . ILE A 1 82 ? 25.518 -3.927 -55.136 1.00 73.75 82 ILE A O 1
ATOM 648 N N . MET A 1 83 ? 26.931 -4.852 -53.640 1.00 69.31 83 MET A N 1
ATOM 649 C CA . MET A 1 83 ? 26.422 -4.131 -52.466 1.00 69.31 83 MET A CA 1
ATOM 650 C C . MET A 1 83 ? 26.559 -2.609 -52.636 1.00 69.31 83 MET A C 1
ATOM 652 O O . MET A 1 83 ? 25.577 -1.878 -52.504 1.00 69.31 83 MET A O 1
ATOM 656 N N . TYR A 1 84 ? 27.747 -2.125 -53.020 1.00 66.94 84 TYR A N 1
ATOM 657 C CA . TYR A 1 84 ? 27.987 -0.691 -53.228 1.00 66.94 84 TYR A CA 1
ATOM 658 C C . T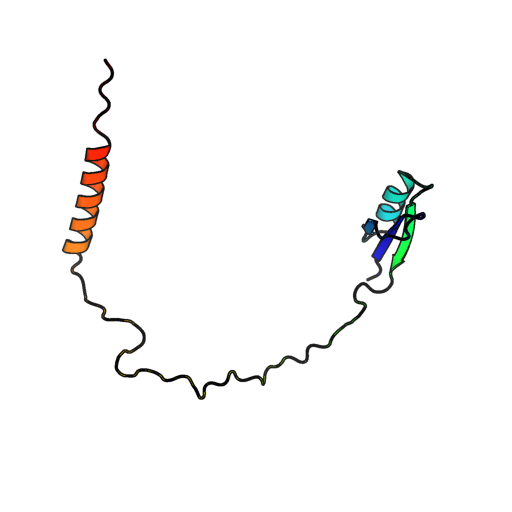YR A 1 84 ? 27.160 -0.112 -54.390 1.00 66.94 84 TYR A C 1
ATOM 660 O O . TYR A 1 84 ? 26.693 1.032 -54.328 1.00 66.94 84 TYR A O 1
ATOM 668 N N . ARG A 1 85 ? 26.931 -0.891 -55.457 1.00 69.69 85 ARG A N 1
ATOM 669 C CA . ARG A 1 85 ? 26.118 -0.448 -56.602 1.00 69.69 85 ARG A CA 1
ATOM 670 C C . ARG A 1 85 ? 24.639 -0.296 -56.242 1.00 69.69 85 ARG A C 1
ATOM 672 O O . ARG A 1 85 ? 23.980 0.629 -56.710 1.00 69.69 85 ARG A O 1
ATOM 679 N N . GLU A 1 86 ? 24.095 -1.179 -55.414 1.00 72.94 86 GLU A N 1
ATOM 680 C CA . GLU A 1 86 ? 22.707 -1.057 -54.957 1.00 72.94 86 GLU A CA 1
ATOM 681 C C . GLU A 1 86 ? 22.498 0.142 -54.025 1.00 72.94 86 GLU A C 1
ATOM 683 O O . GLU A 1 86 ? 21.489 0.841 -54.134 1.00 72.94 86 GLU A O 1
ATOM 688 N N . GLU A 1 87 ? 23.452 0.425 -53.137 1.00 70.75 87 GLU A N 1
ATOM 689 C CA . GLU A 1 87 ? 23.383 1.577 -52.232 1.00 70.75 87 GLU A CA 1
ATOM 690 C C . GLU A 1 87 ? 23.436 2.912 -52.978 1.00 70.75 87 GLU A C 1
ATOM 692 O O . GLU A 1 87 ? 22.627 3.807 -52.714 1.00 70.75 87 GLU A O 1
ATOM 697 N N . THR A 1 88 ? 24.342 3.031 -53.949 1.00 67.56 88 THR A N 1
ATOM 698 C CA . THR A 1 88 ? 24.449 4.226 -54.798 1.00 67.56 88 THR A CA 1
ATOM 699 C C . THR A 1 88 ? 23.184 4.437 -55.626 1.00 67.56 88 THR A C 1
ATOM 701 O O . THR A 1 88 ? 22.657 5.549 -55.655 1.00 67.56 88 THR A O 1
ATOM 704 N N . ASN A 1 89 ? 22.609 3.375 -56.201 1.00 69.88 89 ASN A N 1
ATOM 705 C CA . ASN A 1 89 ? 21.333 3.454 -56.918 1.00 69.88 89 ASN A CA 1
ATOM 706 C C . ASN A 1 89 ? 20.171 3.901 -56.012 1.00 69.88 89 ASN A C 1
ATOM 708 O O . ASN A 1 89 ? 19.355 4.724 -56.427 1.00 69.88 89 ASN A O 1
ATOM 712 N N . LYS A 1 90 ? 20.111 3.433 -54.756 1.00 70.06 90 LYS A N 1
ATOM 713 C CA . LYS A 1 90 ? 19.111 3.897 -53.772 1.00 70.06 90 LYS A CA 1
ATOM 714 C C . LYS A 1 90 ? 19.287 5.376 -53.416 1.00 70.06 90 LYS A C 1
ATOM 716 O O . LYS A 1 90 ? 18.295 6.083 -53.249 1.00 70.06 90 LYS A O 1
ATOM 721 N N . GLN A 1 91 ? 20.524 5.856 -53.281 1.00 69.12 91 GLN A N 1
ATOM 722 C CA . GLN A 1 91 ? 20.799 7.272 -53.004 1.00 69.12 91 GLN A CA 1
ATOM 723 C C . GLN A 1 91 ? 20.451 8.168 -54.198 1.00 69.12 91 GLN A C 1
ATOM 725 O O . GLN A 1 91 ? 19.853 9.225 -54.005 1.00 69.12 91 GLN A O 1
ATOM 730 N N . LEU A 1 92 ? 20.765 7.730 -55.419 1.00 66.50 92 LEU A N 1
ATOM 731 C CA . LEU A 1 92 ? 20.415 8.440 -56.650 1.00 66.50 92 LEU A CA 1
ATOM 732 C C . LEU A 1 92 ? 18.895 8.551 -56.822 1.00 66.50 92 LEU A C 1
ATOM 734 O O . LEU A 1 92 ? 18.408 9.639 -57.124 1.00 66.50 92 LEU A O 1
ATOM 738 N N . LEU A 1 93 ? 18.145 7.477 -56.538 1.00 61.44 93 LEU A N 1
ATOM 739 C CA . LEU A 1 93 ? 16.679 7.491 -56.584 1.00 61.44 93 LEU A CA 1
ATOM 740 C C . LEU A 1 93 ? 16.087 8.493 -55.574 1.00 61.44 93 LEU A C 1
ATOM 742 O O . LEU A 1 93 ? 15.276 9.341 -55.945 1.00 61.44 93 LEU A O 1
ATOM 746 N N . LYS A 1 94 ? 16.580 8.483 -54.325 1.00 69.62 94 LYS A N 1
ATOM 747 C CA . LYS A 1 94 ? 16.175 9.458 -53.293 1.00 69.62 94 LYS A CA 1
ATOM 748 C C . LYS A 1 94 ? 16.461 10.904 -53.701 1.00 69.62 94 LYS A C 1
ATOM 750 O O . LYS A 1 94 ? 15.690 11.798 -53.376 1.00 69.62 94 LYS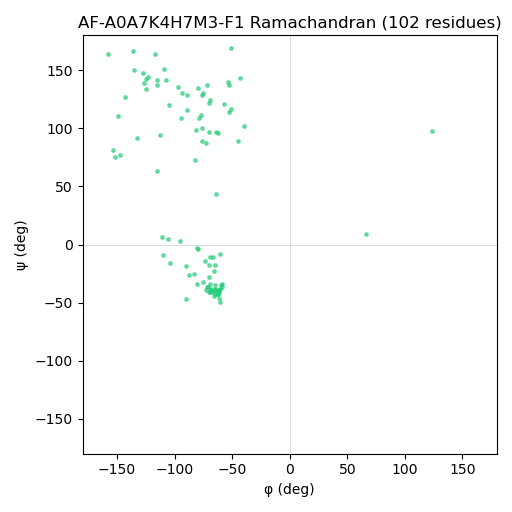 A O 1
ATOM 755 N N . GLN A 1 95 ? 17.572 11.158 -54.392 1.00 60.81 95 GLN A N 1
ATOM 756 C CA . GLN A 1 95 ? 17.913 12.505 -54.857 1.00 60.81 95 GLN A CA 1
ATOM 757 C C . GLN A 1 95 ? 17.083 12.945 -56.067 1.00 60.81 95 GLN A C 1
ATOM 759 O O . GLN A 1 95 ? 16.798 14.136 -56.188 1.00 60.81 95 GLN A O 1
ATOM 764 N N . SER A 1 96 ? 16.682 12.019 -56.946 1.00 62.09 96 SER A N 1
ATOM 765 C CA . SER A 1 96 ? 15.765 12.332 -58.049 1.00 62.09 96 SER A CA 1
ATOM 766 C C . SER A 1 96 ? 14.349 12.649 -57.567 1.00 62.09 96 SER A C 1
ATOM 768 O O . SER A 1 96 ? 13.722 13.548 -58.115 1.00 62.09 96 SER A O 1
ATOM 770 N N . GLU A 1 97 ? 13.882 12.004 -56.493 1.00 64.62 97 GLU A N 1
ATOM 771 C CA . GLU A 1 97 ? 12.579 12.294 -55.869 1.00 64.62 97 GLU A CA 1
ATOM 772 C C . GLU A 1 97 ? 12.544 13.655 -55.144 1.00 64.62 97 GLU A C 1
ATOM 774 O O . GLU A 1 97 ? 11.473 14.198 -54.893 1.00 64.62 97 GLU A O 1
ATOM 779 N N . LEU A 1 98 ? 13.706 14.242 -54.831 1.00 60.09 98 LEU A N 1
ATOM 780 C CA . LEU A 1 98 ? 13.827 15.522 -54.117 1.00 60.09 98 LEU A CA 1
ATOM 781 C C . LEU A 1 98 ? 13.998 16.745 -55.036 1.00 60.09 98 LEU A C 1
ATOM 783 O O . LEU A 1 98 ? 14.158 17.861 -54.540 1.00 60.09 98 LEU A O 1
ATOM 787 N N . LYS A 1 99 ? 13.966 16.579 -56.365 1.00 62.44 99 LYS A N 1
ATOM 788 C CA . LYS A 1 99 ? 14.104 17.686 -57.328 1.00 62.44 99 LYS A CA 1
ATOM 789 C C . LYS A 1 99 ? 12.839 17.905 -58.151 1.00 62.44 99 LYS A C 1
ATOM 791 O O . LYS A 1 99 ? 12.881 17.835 -59.372 1.00 62.44 99 LYS A O 1
ATOM 796 N N . GLU A 1 100 ? 11.744 18.274 -57.496 1.00 62.19 100 GLU A N 1
ATOM 797 C CA . GLU A 1 100 ? 10.659 18.993 -58.171 1.00 62.19 100 GLU A CA 1
ATOM 798 C C . GLU A 1 100 ? 9.890 19.882 -57.183 1.00 62.19 100 GLU A C 1
ATOM 800 O O . GLU A 1 100 ? 8.788 19.588 -56.739 1.00 62.19 100 GLU A O 1
ATOM 805 N N . PHE A 1 101 ? 10.502 21.006 -56.808 1.00 56.41 101 PHE A N 1
ATOM 806 C CA . PHE A 1 101 ? 9.762 22.151 -56.281 1.00 56.41 101 PHE A CA 1
ATOM 807 C C . PHE A 1 101 ? 10.277 23.399 -56.997 1.00 56.41 101 PHE A C 1
ATOM 809 O O . PHE A 1 101 ? 11.296 23.979 -56.622 1.00 56.41 101 PHE A O 1
ATOM 816 N N . LYS A 1 102 ? 9.619 23.758 -58.103 1.00 60.31 102 LYS A N 1
ATOM 817 C CA . LYS A 1 102 ? 9.767 25.075 -58.729 1.00 60.31 102 LYS A CA 1
ATOM 818 C C . LYS A 1 102 ? 8.638 25.958 -58.194 1.00 60.31 102 LYS A C 1
ATOM 820 O O . LYS A 1 102 ? 7.493 25.690 -58.546 1.00 60.31 102 LYS A O 1
ATOM 825 N N . PRO A 1 103 ? 8.916 26.950 -57.337 1.00 58.34 103 PRO A N 1
ATOM 826 C CA . PRO A 1 103 ? 7.923 27.968 -57.017 1.00 58.34 103 PRO A CA 1
ATOM 827 C C . PRO A 1 103 ? 7.726 28.907 -58.225 1.00 58.34 103 PRO A C 1
ATOM 829 O O . PRO A 1 103 ? 8.712 29.260 -58.877 1.00 58.34 103 PRO A O 1
ATOM 832 N N . GLU A 1 104 ? 6.464 29.243 -58.529 1.00 55.19 104 GLU A N 1
ATOM 833 C CA . GLU A 1 104 ? 6.055 30.314 -59.466 1.00 55.19 104 GLU A CA 1
ATOM 834 C C . GLU A 1 104 ? 6.482 31.707 -58.983 1.00 55.19 104 GLU A C 1
ATOM 836 O O . GLU A 1 104 ? 6.466 31.944 -57.751 1.00 55.19 104 GLU A O 1
#

Mean predicted aligned error: 19.74 Å

Secondary structure (DSSP, 8-state):
--EEEEEETTT--EEEEESSHHHHHHHHHT-TTTEEEEEES-S-S--------TT----GGG----TTS-SS-------HHHHHHHHHHHHHHHHHHT------

Radius of gyration: 33.68 Å; Cα contacts (8 Å, |Δi|>4): 79; chains: 1; bounding box: 49×66×70 Å